Protein AF-A0A2T4DFK3-F1 (afdb_monomer_lite)

Sequence (111 aa):
EWVAGFVWNQWQPWSGIRNRLAPLDRNSVAQYLRHRLAQAGYNGADLFAPAALRLITRASGGIPRLVNILAHKSMLAAWGRGDRLIERGHALQAIRDTESVRSPGLIGRWL

Structure (mmCIF, N/CA/C/O backbone):
data_AF-A0A2T4DFK3-F1
#
_entry.id   AF-A0A2T4DFK3-F1
#
loop_
_atom_site.group_PDB
_atom_site.id
_atom_site.type_symbol
_atom_site.label_atom_id
_atom_site.label_alt_id
_atom_site.label_comp_id
_atom_site.label_asym_id
_atom_site.label_entity_id
_atom_site.label_seq_id
_atom_site.pdbx_PDB_ins_code
_atom_site.Cartn_x
_atom_site.Cartn_y
_atom_site.Cartn_z
_atom_site.occupancy
_atom_site.B_iso_or_equiv
_atom_site.auth_seq_id
_atom_site.auth_comp_id
_atom_site.auth_asym_id
_atom_site.auth_atom_id
_atom_site.pdbx_PDB_model_num
ATOM 1 N N . GLU A 1 1 ? -4.013 14.667 11.979 1.00 34.16 1 GLU A N 1
ATOM 2 C CA . GLU A 1 1 ? -2.725 15.400 11.991 1.00 34.16 1 GLU A CA 1
ATOM 3 C C . GLU A 1 1 ? -1.516 14.499 11.715 1.00 34.16 1 GLU A C 1
ATOM 5 O O . GLU A 1 1 ? -0.657 14.893 10.942 1.00 34.16 1 GLU A O 1
ATOM 10 N N . TRP A 1 2 ? -1.494 13.247 12.198 1.00 37.03 2 TRP A N 1
ATOM 11 C CA . TRP A 1 2 ? -0.404 12.296 11.911 1.00 37.03 2 TRP A CA 1
ATOM 12 C C . TRP A 1 2 ? -0.280 11.831 10.443 1.00 37.03 2 TRP A C 1
ATOM 14 O O . TRP A 1 2 ? 0.831 11.735 9.942 1.00 37.03 2 TRP A O 1
ATOM 24 N N . VAL A 1 3 ? -1.378 11.573 9.718 1.00 43.47 3 VAL A N 1
ATOM 25 C CA . VAL A 1 3 ? -1.321 10.996 8.351 1.00 43.47 3 VAL A CA 1
ATOM 26 C C . VAL A 1 3 ? -0.838 12.002 7.297 1.00 43.47 3 VAL A C 1
ATOM 28 O O . VAL A 1 3 ? -0.050 11.641 6.431 1.00 43.47 3 VAL A O 1
ATOM 31 N N . ALA A 1 4 ? -1.253 13.268 7.381 1.00 40.69 4 ALA A N 1
ATOM 32 C CA . ALA A 1 4 ? -0.884 14.290 6.397 1.00 40.69 4 ALA A CA 1
ATOM 33 C C . ALA A 1 4 ? 0.607 14.683 6.480 1.00 40.69 4 ALA A C 1
ATOM 35 O O . ALA A 1 4 ? 1.265 14.793 5.450 1.00 40.69 4 ALA A O 1
ATOM 36 N N . GLY A 1 5 ? 1.167 14.799 7.693 1.00 39.84 5 GLY A N 1
ATOM 37 C CA . GLY A 1 5 ? 2.604 15.037 7.895 1.00 39.84 5 GLY A CA 1
ATOM 38 C C . GLY A 1 5 ? 3.482 13.820 7.561 1.00 39.84 5 GLY A C 1
ATOM 39 O O . GLY A 1 5 ? 4.534 13.970 6.944 1.00 39.84 5 GLY A O 1
ATOM 40 N N . PHE A 1 6 ? 3.014 12.608 7.889 1.00 47.50 6 PHE A N 1
ATOM 41 C CA . PHE A 1 6 ? 3.644 11.319 7.548 1.00 47.50 6 PHE A CA 1
ATOM 42 C C . PHE A 1 6 ? 3.731 11.073 6.033 1.00 47.50 6 PHE A C 1
ATOM 44 O O . PHE A 1 6 ? 4.697 10.496 5.534 1.00 47.50 6 PHE A O 1
ATOM 51 N N . VAL A 1 7 ? 2.726 11.538 5.292 1.00 47.91 7 VAL A N 1
ATOM 52 C CA . VAL A 1 7 ? 2.673 11.477 3.828 1.00 47.91 7 VAL A CA 1
ATOM 53 C C . VAL A 1 7 ? 3.609 12.496 3.176 1.00 47.91 7 VAL A C 1
ATOM 55 O O . VAL A 1 7 ? 4.244 12.182 2.175 1.00 47.91 7 VAL A O 1
ATOM 58 N N . TRP A 1 8 ? 3.695 13.709 3.722 1.00 41.75 8 TRP A N 1
ATOM 59 C CA . TRP A 1 8 ? 4.337 14.838 3.047 1.00 41.75 8 TRP A CA 1
ATOM 60 C C . TRP A 1 8 ? 5.871 14.785 3.086 1.00 41.75 8 TRP A C 1
ATOM 62 O O . TRP A 1 8 ? 6.521 15.006 2.067 1.00 41.75 8 TRP A O 1
ATOM 72 N N . ASN A 1 9 ? 6.471 14.435 4.229 1.00 45.91 9 ASN A N 1
ATOM 73 C CA . ASN A 1 9 ? 7.912 14.644 4.439 1.00 45.91 9 ASN A CA 1
ATOM 74 C C . ASN A 1 9 ? 8.822 13.485 3.970 1.00 45.91 9 ASN A C 1
ATOM 76 O O . ASN A 1 9 ? 10.037 13.576 4.094 1.00 45.91 9 ASN A O 1
ATOM 80 N N . GLN A 1 10 ? 8.252 12.393 3.443 1.00 51.47 10 GLN A N 1
ATOM 81 C CA . GLN A 1 10 ? 8.984 11.160 3.079 1.00 51.47 10 GLN A CA 1
ATOM 82 C C . GLN A 1 10 ? 8.860 10.774 1.589 1.00 51.47 10 GLN A C 1
ATOM 84 O O . GLN A 1 10 ? 9.278 9.690 1.177 1.00 51.47 10 GLN A O 1
ATOM 89 N N . TRP A 1 11 ? 8.246 11.634 0.766 1.00 47.44 11 TRP A N 1
ATOM 90 C CA . TRP A 1 11 ? 7.749 11.282 -0.574 1.00 47.44 11 TRP A CA 1
ATOM 91 C C . TRP A 1 11 ? 8.269 12.175 -1.712 1.00 47.44 11 TRP A C 1
ATOM 93 O O . TRP A 1 11 ? 7.556 12.439 -2.680 1.00 47.44 11 TRP A O 1
ATOM 103 N N . GLN A 1 12 ? 9.536 12.590 -1.646 1.00 55.72 12 GLN A N 1
ATOM 104 C CA . GLN A 1 12 ? 10.228 13.271 -2.750 1.00 55.72 12 GLN A CA 1
ATOM 105 C C . GLN A 1 12 ? 11.387 12.429 -3.327 1.00 55.72 12 GLN A C 1
ATOM 107 O O . GLN A 1 12 ? 11.823 11.460 -2.704 1.00 55.72 12 GLN A O 1
ATOM 112 N N . PRO A 1 13 ? 11.757 12.654 -4.603 1.00 39.31 13 PRO A N 1
ATOM 113 C CA . PRO A 1 13 ? 12.098 11.583 -5.531 1.00 39.31 13 PRO A CA 1
ATOM 114 C C . PRO A 1 13 ? 13.520 11.061 -5.319 1.00 39.31 13 PRO A C 1
ATOM 116 O O . PRO A 1 13 ? 14.467 11.837 -5.274 1.00 39.31 13 PRO A O 1
ATOM 119 N N . TRP A 1 14 ? 13.689 9.735 -5.320 1.00 43.19 14 TRP A N 1
ATOM 120 C CA . TRP A 1 14 ? 15.002 9.135 -5.555 1.00 43.19 14 TRP A CA 1
ATOM 121 C C . TRP A 1 14 ? 15.389 9.404 -7.012 1.00 43.19 14 TRP A C 1
ATOM 123 O O . TRP A 1 14 ? 15.007 8.675 -7.933 1.00 43.19 14 TRP A O 1
ATOM 133 N N . SER A 1 15 ? 16.104 10.502 -7.234 1.00 51.62 15 SER A N 1
ATOM 134 C CA . SER A 1 15 ? 16.892 10.713 -8.435 1.00 51.62 15 SER A CA 1
ATOM 135 C C . SER A 1 15 ? 17.939 9.600 -8.512 1.00 51.62 15 SER A C 1
ATOM 137 O O . SER A 1 15 ? 18.880 9.541 -7.731 1.00 51.62 15 SER A O 1
ATOM 139 N N . GLY A 1 16 ? 17.762 8.703 -9.482 1.00 46.91 16 GLY A N 1
ATOM 140 C CA . GLY A 1 16 ? 18.864 7.897 -9.999 1.00 46.91 16 GLY A CA 1
ATOM 141 C C . GLY A 1 16 ? 18.944 6.450 -9.531 1.00 46.91 16 GLY A C 1
ATOM 142 O O . GLY A 1 16 ? 19.993 6.037 -9.069 1.00 46.91 16 GLY A O 1
ATOM 143 N N . ILE A 1 17 ? 17.918 5.629 -9.781 1.00 42.78 17 ILE A N 1
ATOM 144 C CA . ILE A 1 17 ? 18.164 4.207 -10.083 1.00 42.78 17 ILE A CA 1
ATOM 145 C C . ILE A 1 17 ? 17.247 3.777 -11.236 1.00 42.78 17 ILE A C 1
ATOM 147 O O . ILE A 1 17 ? 16.128 3.307 -11.041 1.00 42.78 17 ILE A O 1
ATOM 151 N N . ARG A 1 18 ? 17.728 3.940 -12.476 1.00 43.97 18 ARG A N 1
ATOM 152 C CA . ARG A 1 18 ? 17.229 3.167 -13.622 1.00 43.97 18 ARG A CA 1
ATOM 153 C C . ARG A 1 18 ? 17.827 1.768 -13.508 1.00 43.97 18 ARG A C 1
ATOM 155 O O . ARG A 1 18 ? 18.816 1.473 -14.163 1.00 43.97 18 ARG A O 1
ATOM 162 N N . ASN A 1 19 ? 17.255 0.921 -12.663 1.00 38.91 19 ASN A N 1
ATOM 163 C CA . ASN A 1 19 ? 17.522 -0.506 -12.748 1.00 38.91 19 ASN A CA 1
ATOM 164 C C . ASN A 1 19 ? 16.229 -1.197 -13.163 1.00 38.91 19 ASN A C 1
ATOM 166 O O . ASN A 1 19 ? 15.160 -0.874 -12.642 1.00 38.91 19 ASN A O 1
ATOM 170 N N . ARG A 1 20 ? 16.320 -2.115 -14.128 1.00 43.12 20 ARG A N 1
ATOM 171 C CA . ARG A 1 20 ? 15.236 -3.030 -14.495 1.00 43.12 20 ARG A CA 1
ATOM 172 C C . ARG A 1 20 ? 14.991 -3.953 -13.302 1.00 43.12 20 ARG A C 1
ATOM 174 O O . ARG A 1 20 ? 15.437 -5.092 -13.287 1.00 43.12 20 ARG A O 1
ATOM 181 N N . LEU A 1 21 ? 14.336 -3.442 -12.265 1.00 49.91 21 LEU A N 1
ATOM 182 C CA . LEU A 1 21 ? 13.820 -4.268 -11.191 1.00 49.91 21 LEU A CA 1
ATOM 183 C C . LEU A 1 21 ? 12.726 -5.113 -11.833 1.00 49.91 21 LEU A C 1
ATOM 185 O O . LEU A 1 21 ? 11.724 -4.576 -12.310 1.00 49.91 21 LEU A O 1
ATOM 189 N N . ALA A 1 22 ? 12.976 -6.418 -11.921 1.00 53.00 22 ALA A N 1
ATOM 190 C CA . ALA A 1 22 ? 11.961 -7.384 -12.300 1.00 53.00 22 ALA A CA 1
ATOM 191 C C . ALA A 1 22 ? 10.680 -7.104 -11.489 1.00 53.00 22 ALA A C 1
ATOM 193 O O . ALA A 1 22 ? 10.784 -6.676 -10.332 1.00 53.00 22 ALA A O 1
ATOM 194 N N . PRO A 1 23 ? 9.489 -7.280 -12.088 1.00 55.41 23 PRO A N 1
ATOM 195 C CA . PRO A 1 23 ? 8.229 -6.992 -11.416 1.00 55.41 23 PRO A CA 1
ATOM 196 C C . PRO A 1 23 ? 8.208 -7.674 -10.046 1.00 55.41 23 PRO A C 1
ATOM 198 O O . PRO A 1 23 ? 8.412 -8.883 -9.942 1.00 55.41 23 PRO A O 1
ATOM 201 N N . LEU A 1 24 ? 8.034 -6.875 -8.989 1.00 62.50 24 LEU A N 1
ATOM 202 C CA . LEU A 1 24 ? 8.032 -7.376 -7.620 1.00 62.50 24 LEU A CA 1
ATOM 203 C C . LEU A 1 24 ? 6.858 -8.344 -7.455 1.00 62.50 24 LEU A C 1
ATOM 205 O O . LEU A 1 24 ? 5.705 -7.967 -7.687 1.00 62.50 24 LEU A O 1
ATOM 209 N N . ASP A 1 25 ? 7.147 -9.567 -7.013 1.00 69.25 25 ASP A N 1
ATOM 210 C CA . ASP A 1 25 ? 6.108 -10.506 -6.607 1.00 69.25 25 ASP A CA 1
ATOM 211 C C . ASP A 1 25 ? 5.327 -9.944 -5.404 1.00 69.25 25 ASP A C 1
ATOM 213 O O . ASP A 1 25 ? 5.779 -9.036 -4.699 1.00 69.25 25 ASP A O 1
ATOM 217 N N . ARG A 1 26 ? 4.133 -10.479 -5.142 1.00 73.31 26 ARG A N 1
ATOM 218 C CA . ARG A 1 26 ? 3.266 -10.056 -4.036 1.00 73.31 26 ARG A CA 1
ATOM 219 C C . ARG A 1 26 ? 4.012 -9.959 -2.703 1.00 73.31 26 ARG A C 1
ATOM 221 O O . ARG A 1 26 ? 3.794 -8.996 -1.966 1.00 73.31 26 ARG A O 1
ATOM 228 N N . ASN A 1 27 ? 4.861 -10.938 -2.385 1.00 77.94 27 ASN A N 1
ATOM 229 C CA . ASN A 1 27 ? 5.606 -10.923 -1.127 1.00 77.94 27 ASN A CA 1
ATOM 230 C C . ASN A 1 27 ? 6.625 -9.772 -1.092 1.00 77.94 27 ASN A C 1
ATOM 232 O O . ASN A 1 27 ? 6.729 -9.047 -0.104 1.00 77.94 27 ASN A O 1
ATOM 236 N N . SER A 1 28 ? 7.305 -9.535 -2.213 1.00 80.88 28 SER A N 1
ATOM 237 C CA . SER A 1 28 ? 8.256 -8.436 -2.371 1.00 80.88 28 SER A CA 1
ATOM 238 C C . SER A 1 28 ? 7.570 -7.067 -2.323 1.00 80.88 28 SER A C 1
ATOM 240 O O . SER A 1 28 ? 8.116 -6.139 -1.737 1.00 80.88 28 SER A O 1
ATOM 242 N N . VAL A 1 29 ? 6.350 -6.929 -2.857 1.00 83.00 29 VAL A N 1
ATOM 243 C CA . VAL A 1 29 ? 5.537 -5.706 -2.720 1.00 83.00 29 VAL A CA 1
ATOM 244 C C . VAL A 1 29 ? 5.154 -5.452 -1.261 1.00 83.00 29 VAL A C 1
ATOM 246 O O . VAL A 1 29 ? 5.259 -4.319 -0.791 1.00 83.00 29 VAL A O 1
ATOM 249 N N . ALA A 1 30 ? 4.739 -6.490 -0.533 1.00 84.12 30 ALA A N 1
ATOM 250 C CA . ALA A 1 30 ? 4.415 -6.372 0.886 1.00 84.12 30 ALA A CA 1
ATOM 251 C C . ALA A 1 30 ? 5.645 -5.954 1.705 1.00 84.12 30 ALA A C 1
ATOM 253 O O . ALA A 1 30 ? 5.576 -5.005 2.485 1.00 84.12 30 ALA A O 1
ATOM 254 N N . GLN A 1 31 ? 6.787 -6.605 1.477 1.00 84.06 31 GLN A N 1
ATOM 255 C CA . GLN A 1 31 ? 8.048 -6.274 2.136 1.00 84.06 31 GLN A CA 1
ATOM 256 C C . GLN A 1 31 ? 8.525 -4.858 1.785 1.00 84.06 31 GLN A C 1
ATOM 258 O O . GLN A 1 31 ? 8.932 -4.113 2.673 1.00 84.06 31 GLN A O 1
ATOM 263 N N . TYR A 1 32 ? 8.412 -4.455 0.517 1.00 85.00 32 TYR A N 1
ATOM 264 C CA . TYR A 1 32 ? 8.732 -3.106 0.056 1.00 85.00 32 TYR A CA 1
ATOM 265 C C . TYR A 1 32 ? 7.898 -2.041 0.773 1.00 85.00 32 TYR A C 1
ATOM 267 O O . TYR A 1 32 ? 8.447 -1.060 1.275 1.00 85.00 32 TYR A O 1
ATOM 275 N N . LEU A 1 33 ? 6.578 -2.242 0.861 1.00 85.12 33 LEU A N 1
ATOM 276 C CA . LEU A 1 33 ? 5.683 -1.322 1.563 1.00 85.12 33 LEU A CA 1
ATOM 277 C C . LEU A 1 33 ? 5.979 -1.280 3.063 1.00 85.12 33 LEU A C 1
ATOM 279 O O . LEU A 1 33 ? 6.046 -0.190 3.621 1.00 85.12 33 LEU A O 1
ATOM 283 N N . ARG A 1 34 ? 6.221 -2.429 3.706 1.00 84.69 34 ARG A N 1
ATOM 284 C CA . ARG A 1 34 ? 6.601 -2.493 5.127 1.00 84.69 34 ARG A CA 1
ATOM 285 C C . ARG A 1 34 ? 7.907 -1.760 5.402 1.00 84.69 34 ARG A C 1
ATOM 287 O O . ARG A 1 34 ? 7.969 -0.961 6.327 1.00 84.69 34 ARG A O 1
ATOM 294 N N . HIS A 1 35 ? 8.927 -1.980 4.578 1.00 82.50 35 HIS A N 1
ATOM 295 C CA . HIS A 1 35 ? 10.207 -1.290 4.705 1.00 82.50 35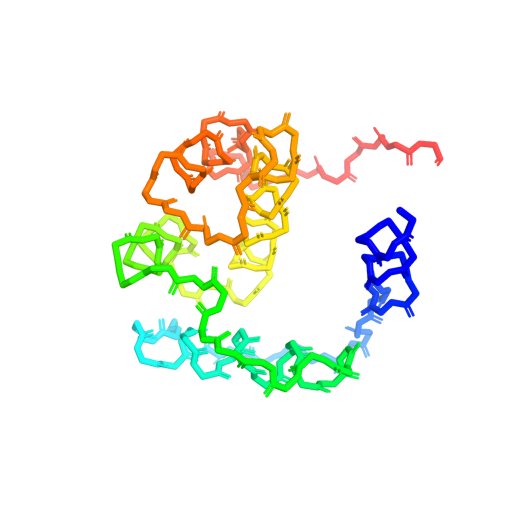 HIS A CA 1
ATOM 296 C C . HIS A 1 35 ? 10.050 0.230 4.548 1.00 82.50 35 HIS A C 1
ATOM 298 O O . HIS A 1 35 ? 10.608 0.999 5.324 1.00 82.50 35 HIS A O 1
ATOM 304 N N . ARG A 1 36 ? 9.229 0.671 3.589 1.00 81.50 36 ARG A N 1
ATOM 305 C CA . ARG A 1 36 ? 8.897 2.089 3.386 1.00 81.50 36 ARG A CA 1
ATOM 306 C C . ARG A 1 36 ? 8.132 2.707 4.549 1.00 81.50 36 ARG A C 1
ATOM 308 O O . ARG A 1 36 ? 8.437 3.826 4.943 1.00 81.50 36 ARG A O 1
ATOM 315 N N . LEU A 1 37 ? 7.161 1.984 5.097 1.00 81.94 37 LEU A N 1
ATOM 316 C CA . LEU A 1 37 ? 6.435 2.403 6.292 1.00 81.94 37 LEU A CA 1
ATOM 317 C C . LEU A 1 37 ? 7.389 2.532 7.489 1.00 81.94 37 LEU A C 1
ATOM 319 O O . LEU A 1 37 ? 7.344 3.545 8.180 1.00 81.94 37 LEU A O 1
ATOM 323 N N . ALA A 1 38 ? 8.309 1.580 7.666 1.00 80.12 38 ALA A N 1
ATOM 324 C CA . ALA A 1 38 ? 9.315 1.618 8.725 1.00 80.12 38 ALA A CA 1
ATOM 325 C C . ALA A 1 38 ? 10.266 2.820 8.593 1.00 80.12 38 ALA A C 1
ATOM 327 O O . ALA A 1 38 ? 10.518 3.500 9.585 1.00 80.12 38 ALA A O 1
ATOM 328 N N . GLN A 1 39 ? 10.732 3.145 7.378 1.00 79.69 39 GLN A N 1
ATOM 329 C CA . GLN A 1 39 ? 11.517 4.366 7.131 1.00 79.69 39 GLN A CA 1
ATOM 330 C C . GLN A 1 39 ? 10.735 5.641 7.473 1.00 79.69 39 GLN A C 1
ATOM 332 O O . GLN A 1 39 ? 11.308 6.601 7.977 1.00 79.69 39 GLN A O 1
ATOM 337 N N . ALA A 1 40 ? 9.419 5.634 7.253 1.00 70.94 40 ALA A N 1
ATOM 338 C CA . ALA A 1 40 ? 8.524 6.716 7.651 1.00 70.94 40 ALA A CA 1
ATOM 339 C C . ALA A 1 40 ? 8.201 6.730 9.163 1.00 70.94 40 ALA A C 1
ATOM 341 O O . ALA A 1 40 ? 7.407 7.553 9.612 1.00 70.94 40 ALA A O 1
ATOM 342 N N . GLY A 1 41 ? 8.813 5.842 9.955 1.00 76.50 41 GLY A N 1
ATOM 343 C CA . GLY A 1 41 ? 8.625 5.733 11.403 1.00 76.50 41 GLY A CA 1
ATOM 344 C C . GLY A 1 41 ? 7.447 4.851 11.825 1.00 76.50 41 GLY A C 1
ATOM 345 O O . GLY A 1 41 ? 7.158 4.739 13.015 1.00 76.50 41 GLY A O 1
ATOM 346 N N . TYR A 1 42 ? 6.764 4.199 10.881 1.00 79.69 42 TYR A N 1
ATOM 347 C CA . TYR A 1 42 ? 5.656 3.293 11.168 1.00 79.69 42 TYR A CA 1
ATOM 348 C C . TYR A 1 42 ? 6.149 1.853 11.334 1.00 79.69 42 TYR A C 1
ATOM 350 O O . TYR A 1 42 ? 6.433 1.159 10.360 1.00 79.69 42 TYR A O 1
ATOM 358 N N . ASN A 1 43 ? 6.189 1.389 12.584 1.00 73.75 43 ASN A N 1
ATOM 359 C CA . ASN A 1 43 ? 6.543 0.012 12.956 1.00 73.75 43 ASN A CA 1
ATOM 360 C C . ASN A 1 43 ? 5.348 -0.766 13.545 1.00 73.75 43 ASN A C 1
ATOM 362 O O . ASN A 1 43 ? 5.530 -1.724 14.291 1.00 73.75 43 ASN A O 1
ATOM 366 N N . GLY A 1 44 ? 4.123 -0.313 13.259 1.00 72.88 44 GLY A N 1
ATOM 367 C CA . GLY A 1 44 ? 2.889 -0.926 13.751 1.00 72.88 44 GLY A CA 1
ATOM 368 C C . GLY A 1 44 ? 2.513 -2.225 13.030 1.00 72.88 44 GLY A C 1
ATOM 369 O O . GLY A 1 44 ? 3.265 -2.752 12.210 1.00 72.88 44 GLY A O 1
ATOM 370 N N . ALA A 1 45 ? 1.314 -2.729 13.335 1.00 77.94 45 ALA A N 1
ATOM 371 C CA . ALA A 1 45 ? 0.721 -3.870 12.637 1.00 77.94 45 ALA A CA 1
ATOM 372 C C . ALA A 1 45 ? 0.596 -3.616 11.122 1.00 77.94 45 ALA A C 1
ATOM 374 O O . ALA A 1 45 ? 0.631 -2.473 10.669 1.00 77.94 45 ALA A O 1
ATOM 375 N N . ASP A 1 46 ? 0.435 -4.676 10.326 1.00 80.88 46 ASP A N 1
ATOM 376 C CA . ASP A 1 46 ? 0.328 -4.542 8.871 1.00 80.88 46 ASP A CA 1
ATOM 377 C C . ASP A 1 46 ? -0.825 -3.603 8.479 1.00 80.88 46 ASP A C 1
ATOM 379 O O . ASP A 1 46 ? -2.002 -3.905 8.670 1.00 80.88 46 ASP A O 1
ATOM 383 N N . LEU A 1 47 ? -0.472 -2.459 7.884 1.00 86.50 47 LEU A N 1
ATOM 384 C CA . LEU A 1 47 ? -1.430 -1.429 7.475 1.00 86.50 47 LEU A CA 1
ATOM 385 C C . LEU A 1 47 ? -2.261 -1.860 6.256 1.00 86.50 47 LEU A C 1
ATOM 387 O O . LEU A 1 47 ? -3.332 -1.314 6.007 1.00 86.50 47 LEU A O 1
ATOM 391 N N . PHE A 1 48 ? -1.778 -2.839 5.485 1.00 90.06 48 PHE A N 1
ATOM 392 C CA . PHE A 1 48 ? -2.443 -3.342 4.287 1.00 90.06 48 PHE A CA 1
ATOM 393 C C . PHE A 1 48 ? -2.966 -4.757 4.490 1.00 90.06 48 PHE A C 1
ATOM 395 O O . PHE A 1 48 ? -2.202 -5.692 4.726 1.00 90.06 48 PHE A O 1
ATOM 402 N N . ALA A 1 49 ? -4.266 -4.940 4.266 1.00 92.19 49 ALA A N 1
ATOM 403 C CA . ALA A 1 49 ? -4.861 -6.263 4.259 1.00 92.19 49 ALA A CA 1
ATOM 404 C C . ALA A 1 49 ? -4.284 -7.117 3.107 1.00 92.19 49 ALA A C 1
ATOM 406 O O . ALA A 1 49 ? -4.026 -6.603 2.008 1.00 92.19 49 ALA A O 1
ATOM 407 N N . PRO A 1 50 ? -4.188 -8.451 3.268 1.00 89.94 50 PRO A N 1
ATOM 408 C CA . PRO A 1 50 ? -3.686 -9.346 2.226 1.00 89.94 50 PRO A CA 1
ATOM 409 C C . PRO A 1 50 ? -4.411 -9.203 0.879 1.00 89.94 50 PRO A C 1
ATOM 411 O O . PRO A 1 50 ? -3.803 -9.420 -0.170 1.00 89.94 50 PRO A O 1
ATOM 414 N N . ALA A 1 51 ? -5.702 -8.851 0.900 1.00 89.25 51 ALA A N 1
ATOM 415 C CA . ALA A 1 51 ? -6.508 -8.608 -0.294 1.00 89.25 51 ALA A CA 1
ATOM 416 C C . ALA A 1 51 ? -6.171 -7.281 -0.996 1.00 89.25 51 ALA A C 1
ATOM 418 O O . ALA A 1 51 ? -6.161 -7.245 -2.227 1.00 89.25 51 ALA A O 1
ATOM 419 N N . ALA A 1 52 ? -5.857 -6.225 -0.239 1.00 91.81 52 ALA A N 1
ATOM 420 C CA . ALA A 1 52 ? -5.412 -4.944 -0.784 1.00 91.81 52 ALA A CA 1
ATOM 421 C C . ALA A 1 52 ? -4.048 -5.090 -1.465 1.00 91.81 52 ALA A C 1
ATOM 423 O O . ALA A 1 52 ? -3.892 -4.674 -2.610 1.00 91.81 52 ALA A O 1
ATOM 424 N N . LEU A 1 53 ? -3.103 -5.785 -0.817 1.00 90.62 53 LEU A N 1
ATOM 425 C CA . LEU A 1 53 ? -1.783 -6.075 -1.387 1.00 90.62 53 LEU A CA 1
ATOM 426 C C . LEU A 1 53 ? -1.886 -6.803 -2.730 1.00 90.62 53 LEU A C 1
ATOM 428 O O . LEU A 1 53 ? -1.261 -6.383 -3.696 1.00 90.62 53 LEU A O 1
ATOM 432 N N . ARG A 1 54 ? -2.728 -7.845 -2.832 1.00 88.94 54 ARG A N 1
ATOM 433 C CA . ARG A 1 54 ? -2.944 -8.561 -4.106 1.00 88.94 54 ARG A CA 1
ATOM 434 C C . ARG A 1 54 ? -3.429 -7.637 -5.220 1.00 88.94 54 ARG A C 1
ATOM 436 O O . ARG A 1 54 ? -2.964 -7.749 -6.351 1.00 88.94 54 ARG A O 1
ATOM 443 N N . LEU A 1 55 ? -4.371 -6.751 -4.909 1.00 89.81 55 LEU A N 1
ATOM 444 C CA . LEU A 1 55 ? -4.928 -5.811 -5.879 1.00 89.81 55 LEU A CA 1
ATOM 445 C C . LEU A 1 55 ? -3.905 -4.768 -6.311 1.00 89.81 55 LEU A C 1
ATOM 447 O O . LEU A 1 55 ? -3.769 -4.530 -7.507 1.00 89.81 55 LEU A O 1
ATOM 451 N N . ILE A 1 56 ? -3.155 -4.210 -5.361 1.00 89.25 56 ILE A N 1
ATOM 452 C CA . ILE A 1 56 ? -2.100 -3.236 -5.638 1.00 89.25 56 ILE A CA 1
ATOM 453 C C . ILE A 1 56 ? -1.006 -3.871 -6.497 1.00 89.25 56 ILE A C 1
ATOM 455 O O . ILE A 1 56 ? -0.650 -3.288 -7.513 1.00 89.25 56 ILE A O 1
ATOM 459 N N . THR A 1 57 ? -0.516 -5.070 -6.155 1.00 87.19 57 THR A N 1
ATOM 460 C CA . THR A 1 57 ? 0.487 -5.794 -6.957 1.00 87.19 57 THR A CA 1
ATOM 461 C C . THR A 1 57 ? -0.010 -6.061 -8.375 1.00 87.19 57 THR A C 1
ATOM 463 O O . THR A 1 57 ? 0.715 -5.818 -9.336 1.00 87.19 57 THR A O 1
ATOM 466 N N . ARG A 1 58 ? -1.258 -6.528 -8.527 1.00 87.06 58 ARG A N 1
ATOM 467 C CA . ARG A 1 58 ? -1.829 -6.833 -9.845 1.00 87.06 58 ARG A CA 1
ATOM 468 C C . ARG A 1 58 ? -2.031 -5.577 -10.693 1.00 87.06 58 ARG A C 1
ATOM 470 O O . ARG A 1 58 ? -1.737 -5.607 -11.879 1.00 87.06 58 ARG A O 1
ATOM 477 N N . ALA A 1 59 ? -2.526 -4.491 -10.102 1.00 86.12 59 ALA A N 1
ATOM 478 C CA . ALA A 1 59 ? -2.785 -3.243 -10.817 1.00 86.12 59 ALA A CA 1
ATOM 479 C C . ALA A 1 59 ? -1.504 -2.454 -11.130 1.00 86.12 59 ALA A C 1
ATOM 481 O O . ALA A 1 59 ? -1.455 -1.740 -12.124 1.00 86.12 59 ALA A O 1
ATOM 482 N N . SER A 1 60 ? -0.462 -2.586 -10.307 1.00 84.75 60 SER A N 1
ATOM 483 C CA . SER A 1 60 ? 0.836 -1.944 -10.539 1.00 84.75 60 SER A CA 1
ATOM 484 C C . SER A 1 60 ? 1.761 -2.732 -11.466 1.00 84.75 60 SER A C 1
ATOM 486 O O . SER A 1 60 ? 2.799 -2.204 -11.863 1.00 84.75 60 SER A O 1
ATOM 488 N N . GLY A 1 61 ? 1.458 -4.008 -11.733 1.00 82.81 61 GLY A N 1
ATOM 489 C CA . GLY A 1 61 ? 2.375 -4.931 -12.405 1.00 82.81 61 GLY A CA 1
ATOM 490 C C . GLY A 1 61 ? 3.678 -5.161 -11.630 1.00 82.81 61 GLY A C 1
ATOM 491 O O . GLY A 1 61 ? 4.695 -5.473 -12.235 1.00 82.81 61 GLY A O 1
ATOM 492 N N . GLY A 1 62 ? 3.688 -4.924 -10.313 1.00 78.81 62 GLY A N 1
ATOM 493 C CA . GLY A 1 62 ? 4.899 -5.001 -9.490 1.00 78.81 62 GLY A CA 1
ATOM 494 C C . GLY A 1 62 ? 5.881 -3.837 -9.688 1.00 78.81 62 GLY A C 1
ATOM 495 O O . GLY A 1 62 ? 6.980 -3.882 -9.138 1.00 78.81 62 GLY A O 1
ATOM 496 N N . ILE A 1 63 ? 5.511 -2.786 -10.434 1.00 83.62 63 ILE A N 1
ATOM 497 C CA . ILE A 1 63 ? 6.365 -1.609 -10.654 1.00 83.62 63 ILE A CA 1
ATOM 498 C C . ILE A 1 63 ? 6.394 -0.766 -9.368 1.00 83.62 63 ILE A C 1
ATOM 500 O O . ILE A 1 63 ? 5.349 -0.224 -8.986 1.00 83.62 63 ILE A O 1
ATOM 504 N N . PRO A 1 64 ? 7.561 -0.558 -8.722 1.00 80.12 64 PRO A N 1
ATOM 505 C CA . PRO A 1 64 ? 7.646 0.124 -7.426 1.00 80.12 64 PRO A CA 1
ATOM 506 C C . PRO A 1 64 ? 6.984 1.507 -7.406 1.00 80.12 64 PRO A C 1
ATOM 508 O O . PRO A 1 64 ? 6.302 1.859 -6.446 1.00 80.12 64 PRO A O 1
ATOM 511 N N . ARG A 1 65 ? 7.123 2.281 -8.492 1.00 81.94 65 ARG A N 1
ATOM 512 C CA . ARG A 1 65 ? 6.503 3.608 -8.628 1.00 81.94 65 ARG A CA 1
ATOM 513 C C . ARG A 1 65 ? 4.972 3.542 -8.623 1.00 81.94 65 ARG A C 1
ATOM 515 O O . ARG A 1 65 ? 4.341 4.352 -7.952 1.00 81.94 65 ARG A O 1
ATOM 522 N N . LEU A 1 66 ? 4.382 2.584 -9.338 1.00 84.44 66 LEU A N 1
ATOM 523 C CA . LEU A 1 66 ? 2.926 2.414 -9.390 1.00 84.44 66 LEU A CA 1
ATOM 524 C C . LEU A 1 66 ? 2.382 1.812 -8.094 1.00 84.44 66 LEU A C 1
ATOM 526 O O . LEU A 1 66 ? 1.370 2.291 -7.590 1.00 84.44 66 LEU A O 1
ATOM 530 N N . VAL A 1 67 ? 3.087 0.831 -7.512 1.00 87.19 67 VAL A N 1
ATOM 531 C CA . VAL A 1 67 ? 2.792 0.312 -6.164 1.00 87.19 67 VAL A CA 1
ATOM 532 C C . VAL A 1 67 ? 2.678 1.472 -5.187 1.00 87.19 67 VAL A C 1
ATOM 534 O O . VAL A 1 67 ? 1.734 1.532 -4.408 1.00 87.19 67 VAL A O 1
ATOM 537 N N . ASN A 1 68 ? 3.615 2.413 -5.267 1.00 87.50 68 ASN A N 1
ATOM 538 C CA . ASN A 1 68 ? 3.661 3.549 -4.373 1.00 87.50 68 ASN A CA 1
ATOM 539 C C . ASN A 1 68 ? 2.444 4.472 -4.506 1.00 87.50 68 ASN A C 1
ATOM 541 O O . ASN A 1 68 ? 1.794 4.795 -3.517 1.00 87.50 68 ASN A O 1
ATOM 545 N N . ILE A 1 69 ? 2.111 4.858 -5.738 1.00 87.62 69 ILE A N 1
ATOM 546 C CA . ILE A 1 69 ? 0.968 5.734 -6.028 1.00 87.62 69 ILE A CA 1
ATOM 547 C C . ILE A 1 69 ? -0.337 5.089 -5.548 1.00 87.62 69 ILE A C 1
ATOM 549 O O . ILE A 1 69 ? -1.131 5.730 -4.857 1.00 87.62 69 ILE A O 1
ATOM 553 N N . LEU A 1 70 ? -0.541 3.808 -5.870 1.00 89.50 70 LEU A N 1
ATOM 554 C CA . LEU A 1 70 ? -1.740 3.073 -5.474 1.00 89.50 70 LEU A CA 1
ATOM 555 C C . LEU A 1 70 ? -1.820 2.900 -3.956 1.00 89.50 70 LEU A C 1
ATOM 557 O O . LEU A 1 70 ? -2.881 3.124 -3.377 1.00 89.50 70 LEU A O 1
ATOM 561 N N . ALA A 1 71 ? -0.712 2.548 -3.301 1.00 88.94 71 ALA A N 1
ATOM 562 C CA . ALA A 1 71 ? -0.642 2.425 -1.849 1.00 88.94 71 ALA A CA 1
ATOM 563 C C . ALA A 1 71 ? -0.998 3.749 -1.162 1.00 88.94 71 ALA A C 1
ATOM 565 O O . ALA A 1 71 ? -1.820 3.758 -0.249 1.00 88.94 71 ALA A O 1
ATOM 566 N N . HIS A 1 72 ? -0.454 4.864 -1.650 1.00 87.19 72 HIS A N 1
ATOM 567 C CA . HIS A 1 72 ? -0.724 6.187 -1.103 1.00 87.19 72 HIS A CA 1
ATOM 568 C C . HIS A 1 72 ? -2.197 6.590 -1.223 1.00 87.19 72 HIS A C 1
ATOM 570 O O . HIS A 1 72 ? -2.835 6.944 -0.235 1.00 87.19 72 HIS A O 1
ATOM 576 N N . LYS A 1 73 ? -2.777 6.458 -2.419 1.00 88.81 73 LYS A N 1
ATOM 577 C CA . LYS A 1 73 ? -4.206 6.723 -2.639 1.00 88.81 73 LYS A CA 1
ATOM 578 C C . LYS A 1 73 ? -5.094 5.804 -1.797 1.00 88.81 73 LYS A C 1
ATOM 580 O O . LYS A 1 73 ? -6.120 6.243 -1.292 1.00 88.81 73 LYS A O 1
ATOM 585 N N . SER A 1 74 ? -4.679 4.552 -1.592 1.00 90.25 74 SER A N 1
ATOM 586 C CA . SER A 1 74 ? -5.403 3.612 -0.726 1.00 90.25 74 SER A CA 1
ATOM 587 C C . SER A 1 74 ? -5.365 4.049 0.741 1.00 90.25 74 SER A C 1
ATOM 589 O O . SER A 1 74 ? -6.379 3.945 1.425 1.00 90.25 74 SER A O 1
ATOM 591 N N . MET A 1 75 ? -4.227 4.569 1.218 1.00 88.94 75 MET A N 1
ATOM 592 C CA . MET A 1 75 ? -4.111 5.162 2.558 1.00 88.94 75 MET A CA 1
ATOM 593 C C . MET A 1 75 ? -5.037 6.371 2.709 1.00 88.94 75 MET A C 1
ATOM 595 O O . MET A 1 75 ? -5.744 6.466 3.706 1.00 88.94 75 MET A O 1
ATOM 599 N N . LEU A 1 76 ? -5.072 7.269 1.717 1.00 85.56 76 LEU A N 1
ATOM 600 C CA . LEU A 1 76 ? -5.959 8.437 1.736 1.00 85.56 76 LEU A CA 1
ATOM 601 C C . LEU A 1 76 ? -7.438 8.032 1.754 1.00 85.56 76 LEU A C 1
ATOM 603 O O . LEU A 1 76 ? -8.216 8.599 2.516 1.00 85.56 76 LEU A O 1
ATOM 607 N N . ALA A 1 77 ? -7.815 7.027 0.961 1.00 87.50 77 ALA A N 1
ATOM 608 C CA . ALA A 1 77 ? -9.183 6.521 0.916 1.00 87.50 77 ALA A CA 1
ATOM 609 C C . ALA A 1 77 ? -9.613 5.875 2.244 1.00 87.50 77 ALA A C 1
ATOM 611 O O . ALA A 1 77 ? -10.736 6.096 2.689 1.00 87.50 77 ALA A O 1
ATOM 612 N N . ALA A 1 78 ? -8.725 5.110 2.888 1.00 88.81 78 ALA A N 1
ATOM 613 C CA . ALA A 1 78 ? -8.971 4.547 4.217 1.00 88.81 78 ALA A CA 1
ATOM 614 C C . ALA A 1 78 ? -9.079 5.654 5.278 1.00 88.81 78 ALA A C 1
ATOM 616 O O . ALA A 1 78 ? -10.018 5.675 6.070 1.00 88.81 78 ALA A O 1
ATOM 617 N N . TRP A 1 79 ? -8.170 6.634 5.238 1.00 84.06 79 TRP A N 1
ATOM 618 C CA . TRP A 1 79 ? -8.169 7.759 6.171 1.00 84.06 79 TRP A CA 1
ATOM 619 C C . TRP A 1 79 ? -9.438 8.610 6.067 1.00 84.06 79 TRP A C 1
ATOM 621 O O . TRP A 1 79 ? -10.019 8.948 7.094 1.00 84.06 79 TRP A O 1
ATOM 631 N N . GLY A 1 80 ? -9.920 8.882 4.850 1.00 81.56 80 GLY A N 1
ATOM 632 C CA . GLY A 1 80 ? -11.179 9.600 4.627 1.00 81.56 80 GLY A CA 1
ATOM 633 C C . GLY A 1 80 ? -12.413 8.894 5.203 1.00 81.56 80 GLY A C 1
ATOM 634 O O . GLY A 1 80 ? -13.423 9.547 5.445 1.00 81.56 80 GLY A O 1
ATOM 635 N N . ARG A 1 81 ? -12.333 7.581 5.458 1.00 84.81 81 ARG A N 1
ATOM 636 C CA . ARG A 1 81 ? -13.385 6.792 6.121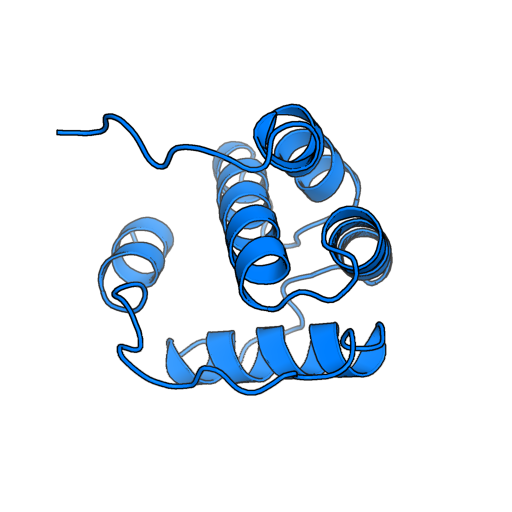 1.00 84.81 81 ARG A CA 1
ATOM 637 C C . ARG A 1 81 ? -13.126 6.535 7.608 1.00 84.81 81 ARG A C 1
ATOM 639 O O . ARG A 1 81 ? -13.982 5.970 8.276 1.00 84.81 81 ARG A O 1
ATOM 646 N N . GLY A 1 82 ? -11.973 6.952 8.135 1.00 85.38 82 GLY A N 1
ATOM 647 C CA . GLY A 1 82 ? -11.555 6.670 9.511 1.00 85.38 82 GLY A CA 1
ATOM 648 C C . GLY A 1 82 ? -10.998 5.257 9.729 1.00 85.38 82 GLY A C 1
ATOM 649 O O . GLY A 1 82 ? -10.745 4.868 10.871 1.00 85.38 82 GLY A O 1
ATOM 650 N N . ASP A 1 83 ? -10.761 4.500 8.657 1.00 86.94 83 ASP A N 1
ATOM 651 C CA . ASP A 1 83 ? -10.280 3.125 8.737 1.00 86.94 83 ASP A CA 1
ATOM 652 C C . ASP A 1 83 ? -8.770 3.082 8.983 1.00 86.94 83 ASP A C 1
ATOM 654 O O . ASP A 1 83 ? -7.972 3.709 8.281 1.00 86.94 83 ASP A O 1
ATOM 658 N N . ARG A 1 84 ? -8.355 2.292 9.980 1.00 83.69 84 ARG A N 1
ATOM 659 C CA . ARG A 1 84 ? -6.929 2.066 10.282 1.00 83.69 84 ARG A CA 1
ATOM 660 C C . ARG A 1 84 ? -6.297 0.995 9.397 1.00 83.69 84 ARG A C 1
ATOM 662 O O . ARG A 1 84 ? -5.081 0.996 9.237 1.00 83.69 84 ARG A O 1
ATOM 669 N N . LEU A 1 85 ? -7.103 0.086 8.847 1.00 89.50 85 LEU A N 1
ATOM 670 C CA . LEU A 1 85 ? -6.653 -0.998 7.980 1.00 89.50 85 LEU A CA 1
ATOM 671 C C . LEU A 1 85 ? -7.037 -0.709 6.527 1.00 89.50 85 LEU A C 1
ATOM 673 O O . LEU A 1 85 ? -8.188 -0.426 6.194 1.00 89.50 85 LEU A O 1
ATOM 677 N N . ILE A 1 86 ? -6.068 -0.824 5.627 1.00 92.19 86 ILE A N 1
ATOM 678 C CA . ILE A 1 86 ? -6.285 -0.618 4.201 1.00 92.19 86 ILE A CA 1
ATOM 679 C C . ILE A 1 86 ? -6.782 -1.922 3.598 1.00 92.19 86 ILE A C 1
ATOM 681 O O . ILE A 1 86 ? -6.019 -2.842 3.291 1.00 92.19 86 ILE A O 1
ATOM 685 N N . GLU A 1 87 ? -8.094 -1.990 3.429 1.00 93.38 87 GLU A N 1
ATOM 686 C CA . GLU A 1 87 ? -8.770 -3.128 2.838 1.00 93.38 87 GLU A CA 1
ATOM 687 C C . GLU A 1 87 ? -8.871 -3.065 1.311 1.00 93.38 87 GLU A C 1
ATOM 689 O O . GLU A 1 87 ? -8.514 -2.093 0.638 1.00 93.38 87 GLU A O 1
ATOM 694 N N . ARG A 1 88 ? -9.417 -4.147 0.748 1.00 92.44 88 ARG A N 1
ATOM 695 C CA . ARG A 1 88 ? -9.698 -4.293 -0.680 1.00 92.44 88 ARG A CA 1
ATOM 696 C C . ARG A 1 88 ? -10.474 -3.102 -1.253 1.00 92.44 88 ARG A C 1
ATOM 698 O O . ARG A 1 88 ? -10.179 -2.689 -2.371 1.00 92.44 88 ARG A O 1
ATOM 705 N N . GLY A 1 89 ? -11.463 -2.585 -0.521 1.00 90.44 89 GLY A N 1
ATOM 706 C CA . GLY A 1 89 ? -12.309 -1.478 -0.974 1.00 90.44 89 GLY A CA 1
ATOM 707 C C . GLY A 1 89 ? -11.519 -0.189 -1.207 1.00 90.44 89 GLY A C 1
ATOM 708 O O . GLY A 1 89 ? -11.704 0.462 -2.233 1.00 90.44 89 GLY A O 1
ATOM 709 N N . HIS A 1 90 ? -10.578 0.122 -0.313 1.00 91.88 90 HIS A N 1
ATOM 710 C CA . HIS A 1 90 ? -9.690 1.284 -0.421 1.00 91.88 90 HIS A CA 1
ATOM 711 C C . HIS A 1 90 ? -8.736 1.152 -1.606 1.00 91.88 90 HIS A C 1
ATOM 713 O O . HIS A 1 90 ? -8.600 2.081 -2.399 1.00 91.88 90 HIS A O 1
ATOM 719 N N . ALA A 1 91 ? -8.152 -0.036 -1.785 1.00 91.00 91 ALA A N 1
ATOM 720 C CA . ALA A 1 91 ? -7.301 -0.325 -2.935 1.00 91.00 91 ALA A CA 1
ATOM 721 C C . ALA A 1 91 ? -8.060 -0.235 -4.265 1.00 91.00 91 ALA A C 1
ATOM 723 O O . ALA A 1 91 ? -7.548 0.315 -5.236 1.00 91.00 91 ALA A O 1
ATOM 724 N N . LEU A 1 92 ? -9.293 -0.743 -4.323 1.00 88.94 92 LEU A N 1
ATOM 725 C CA . LEU A 1 92 ? -10.108 -0.675 -5.533 1.00 88.94 92 LEU A CA 1
ATOM 726 C C . LEU A 1 92 ? -10.486 0.768 -5.881 1.00 88.94 92 LEU A C 1
ATOM 728 O O . LEU A 1 92 ? -10.437 1.131 -7.054 1.00 88.94 92 LEU A O 1
ATOM 732 N N . GLN A 1 93 ? -10.834 1.581 -4.881 1.00 87.62 93 GLN A N 1
ATOM 733 C CA . GLN A 1 93 ? -11.103 3.005 -5.072 1.00 87.62 93 GLN A CA 1
ATOM 734 C C . GLN A 1 93 ? -9.858 3.725 -5.598 1.00 87.62 93 GLN A C 1
ATOM 736 O O . GLN A 1 93 ? -9.924 4.372 -6.635 1.00 87.62 93 GLN A O 1
ATOM 741 N N . ALA A 1 94 ? -8.696 3.491 -4.984 1.00 87.50 94 ALA A N 1
ATOM 742 C CA . ALA A 1 94 ? -7.423 4.044 -5.438 1.00 87.50 94 ALA A CA 1
ATOM 743 C C . ALA A 1 94 ? -7.072 3.666 -6.888 1.00 87.50 94 ALA A C 1
ATOM 745 O O . ALA A 1 94 ? -6.556 4.498 -7.634 1.00 87.50 94 ALA A O 1
ATOM 746 N N . ILE A 1 95 ? -7.348 2.423 -7.296 1.00 87.25 95 ILE A N 1
ATOM 747 C CA . ILE A 1 95 ? -7.123 1.950 -8.670 1.00 87.25 95 ILE A CA 1
ATOM 748 C C . ILE A 1 95 ? -8.082 2.638 -9.647 1.00 87.25 95 ILE A C 1
ATOM 750 O O . ILE A 1 95 ? -7.649 3.057 -10.716 1.00 87.25 95 ILE A O 1
ATOM 754 N N . ARG A 1 96 ? -9.363 2.781 -9.286 1.00 83.62 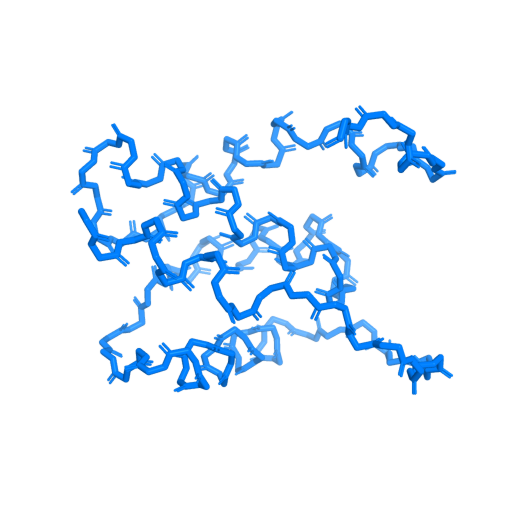96 ARG A N 1
ATOM 7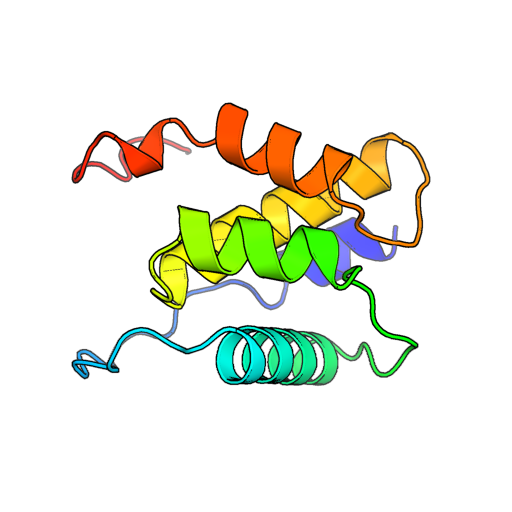55 C CA . ARG A 1 96 ? -10.358 3.487 -10.111 1.00 83.62 96 ARG A CA 1
ATOM 756 C C . ARG A 1 96 ? -10.010 4.968 -10.278 1.00 83.62 96 ARG A C 1
ATOM 758 O O . ARG A 1 96 ? -10.096 5.473 -11.389 1.00 83.62 96 ARG A O 1
ATOM 765 N N . ASP A 1 97 ? -9.531 5.607 -9.212 1.00 77.31 97 ASP A N 1
ATOM 766 C CA . ASP A 1 97 ? -9.090 7.010 -9.193 1.00 77.31 97 ASP A CA 1
ATOM 767 C C . ASP A 1 97 ? -7.719 7.228 -9.856 1.00 77.31 97 ASP A C 1
ATOM 769 O O . ASP A 1 97 ? -7.231 8.358 -9.950 1.00 77.31 97 ASP A O 1
ATOM 773 N N . THR A 1 98 ? -7.037 6.154 -10.262 1.00 68.19 98 THR A N 1
ATOM 774 C CA . THR A 1 98 ? -5.762 6.219 -10.980 1.00 68.19 98 THR A CA 1
ATOM 775 C C . THR A 1 98 ? -5.990 5.818 -12.431 1.00 68.19 98 THR A C 1
ATOM 777 O O . THR A 1 98 ? -5.702 4.699 -12.850 1.00 68.19 98 THR A O 1
ATOM 780 N N . GLU A 1 99 ? -6.465 6.774 -13.228 1.00 56.59 99 GLU A N 1
ATOM 781 C CA . GLU A 1 99 ? -6.595 6.639 -14.686 1.00 56.59 99 GLU A CA 1
ATOM 782 C C . GLU A 1 99 ? -5.240 6.328 -15.372 1.00 56.59 99 GLU A C 1
ATOM 784 O O . GLU A 1 99 ? -5.182 5.716 -16.439 1.00 56.59 99 GLU A O 1
ATOM 789 N N . SER A 1 100 ? -4.122 6.631 -14.700 1.00 46.38 100 SER A N 1
ATOM 790 C CA . SER A 1 100 ? -2.733 6.458 -15.156 1.00 46.38 100 SER A CA 1
ATOM 791 C C . SER A 1 100 ? -2.250 5.008 -15.313 1.00 46.38 100 SER A C 1
ATOM 793 O O . SER A 1 100 ? -1.129 4.800 -15.768 1.00 46.38 100 SER A O 1
ATOM 795 N N . VAL A 1 101 ? -3.053 3.993 -14.966 1.00 49.53 101 VAL A N 1
ATOM 796 C CA . VAL A 1 101 ? -2.750 2.590 -15.332 1.00 49.53 101 VAL A CA 1
ATOM 797 C C . VAL A 1 101 ? -3.136 2.305 -16.799 1.00 49.53 101 VAL A C 1
ATOM 799 O O . VAL A 1 101 ? -2.751 1.275 -17.344 1.00 49.53 101 VAL A O 1
ATOM 802 N N . ARG A 1 102 ? -3.833 3.233 -17.482 1.00 43.31 102 ARG A N 1
ATOM 803 C CA . ARG A 1 102 ? -4.152 3.142 -18.921 1.00 43.31 102 ARG A CA 1
ATOM 804 C C . ARG A 1 102 ? -3.379 4.086 -19.847 1.00 43.31 102 ARG A C 1
ATOM 806 O O . ARG A 1 102 ? -3.420 3.855 -21.049 1.00 43.31 102 ARG A O 1
ATOM 813 N N . SER A 1 103 ? -2.626 5.060 -19.336 1.00 35.66 103 SER A N 1
ATOM 814 C CA . SER A 1 103 ? -1.898 6.012 -20.193 1.00 35.66 103 SER A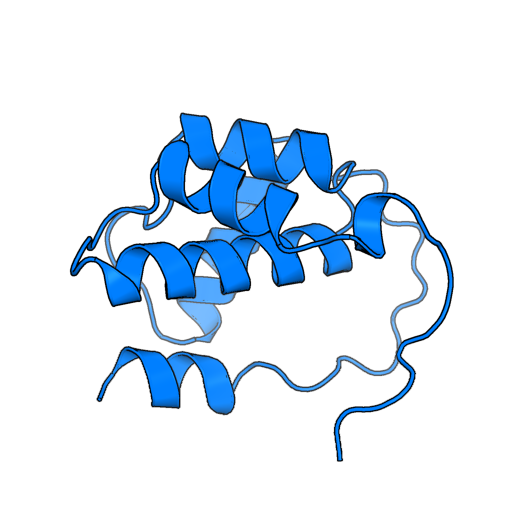 CA 1
ATOM 815 C C . SER A 1 103 ? -0.437 6.172 -19.760 1.00 35.66 103 SER A C 1
ATOM 817 O O . SER A 1 103 ? -0.173 6.780 -18.719 1.00 35.66 103 SER A O 1
ATOM 819 N N . PRO A 1 104 ? 0.537 5.661 -20.540 1.00 39.47 104 PRO A N 1
ATOM 820 C CA . PRO A 1 104 ? 1.947 5.944 -20.328 1.00 39.47 104 PRO A CA 1
ATOM 821 C C . PRO A 1 104 ? 2.252 7.348 -20.866 1.00 39.47 104 PRO A C 1
ATOM 823 O O . PRO A 1 104 ? 2.681 7.517 -22.000 1.00 39.47 104 PRO A O 1
ATOM 826 N N . GLY A 1 105 ? 2.008 8.377 -20.059 1.00 43.03 105 GLY A N 1
ATOM 827 C CA . GLY A 1 105 ? 2.407 9.740 -20.397 1.00 43.03 105 GLY A CA 1
ATOM 828 C C . GLY A 1 105 ? 1.814 10.780 -19.456 1.00 43.03 105 GLY A C 1
ATOM 829 O O . GLY A 1 105 ? 0.607 10.803 -19.266 1.00 43.03 105 GLY A O 1
ATOM 830 N N . LEU A 1 106 ? 2.678 11.660 -18.933 1.00 41.00 106 LEU A N 1
ATOM 831 C CA . LEU A 1 106 ? 2.347 12.985 -18.378 1.00 41.00 106 LEU A CA 1
ATOM 832 C C . LEU A 1 106 ? 1.543 12.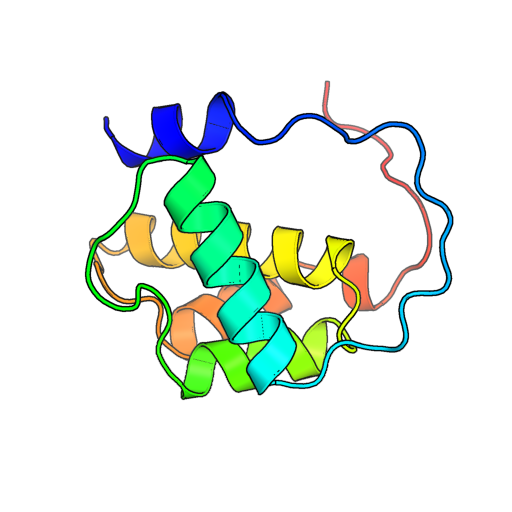929 -17.056 1.00 41.00 106 LEU A C 1
ATOM 834 O O . LEU A 1 106 ? 0.324 12.929 -17.052 1.00 41.00 106 LEU A O 1
ATOM 838 N N . ILE A 1 107 ? 2.114 12.912 -15.845 1.00 43.72 107 ILE A N 1
ATOM 839 C CA . ILE A 1 107 ? 3.042 13.899 -15.244 1.00 43.72 107 ILE A CA 1
ATOM 840 C C . ILE A 1 107 ? 3.033 15.273 -15.933 1.00 43.72 107 ILE A C 1
ATOM 842 O O . ILE A 1 107 ? 4.071 15.874 -16.177 1.00 43.72 107 ILE A O 1
ATOM 846 N N . GLY A 1 108 ? 1.846 15.763 -16.269 1.00 40.06 108 GLY A N 1
ATOM 847 C CA . GLY A 1 108 ? 1.615 17.160 -16.574 1.00 40.06 108 GLY A CA 1
ATOM 848 C C . GLY A 1 108 ? 0.604 17.691 -15.575 1.00 40.06 108 GLY A C 1
ATOM 849 O O . GLY A 1 108 ? -0.515 17.191 -15.528 1.00 40.06 108 GLY A O 1
ATOM 850 N N . ARG A 1 109 ? 1.000 18.736 -14.845 1.00 36.94 109 ARG A N 1
ATOM 851 C CA . ARG A 1 109 ? 0.104 19.707 -14.207 1.00 36.94 109 ARG A CA 1
ATOM 852 C C . ARG A 1 109 ? -0.465 19.328 -12.841 1.00 36.94 109 ARG A C 1
ATOM 854 O O . ARG A 1 109 ? -1.642 19.019 -12.736 1.00 36.94 109 ARG A O 1
ATOM 861 N N . TRP A 1 110 ? 0.350 19.522 -11.806 1.00 39.69 110 TRP A N 1
ATOM 862 C CA . TRP A 1 110 ? -0.110 20.085 -10.533 1.00 39.69 110 TRP A CA 1
ATOM 863 C C . TRP A 1 110 ? 0.983 21.029 -10.018 1.00 39.69 110 TRP A C 1
ATOM 865 O O . TRP A 1 110 ? 2.046 20.559 -9.627 1.00 39.69 110 TRP A O 1
ATOM 875 N N . LEU A 1 111 ? 0.695 22.323 -10.226 1.00 39.00 111 LEU A N 1
ATOM 876 C CA . LEU A 1 111 ? 1.197 23.552 -9.591 1.00 39.00 111 LEU A CA 1
ATOM 877 C C . LEU A 1 111 ? 2.380 23.428 -8.624 1.00 39.00 111 LEU A C 1
ATOM 879 O O . LEU A 1 111 ? 2.220 22.755 -7.584 1.00 39.00 111 LEU A O 1
#

Foldseek 3Di:
DVLVVLVPPLDDDDPDDPDPPPQQDLVRLQVLVCVSCVVSVHPDDRQEDSLLSVLLSVLQVSDNVSSVQLVSQLVVQCVVVVHSHRYNVSSVVSSVVCPVSPDPDDPDDDD

Secondary structure (DSSP, 8-state):
-HHHHHHHTT-S---------PPPPHHHHHHHHHHHHHHTT--SS-SB-HHHHHHHHHHHTT-HHHHHHHHHHHHHHHHHHT-SSB-HHHHHHHHHT-GGGS---------

Radius of gyration: 13.69 Å; chains: 1; bounding box: 32×34×34 Å

pLDDT: mean 71.39, std 19.7, range [34.16, 93.38]